Protein AF-A0A539EDH5-F1 (afdb_monomer_lite)

Structure (mmCIF, N/CA/C/O backbone):
data_AF-A0A539EDH5-F1
#
_entry.id   AF-A0A539EDH5-F1
#
loop_
_atom_site.group_PDB
_atom_site.id
_atom_site.type_symbol
_atom_site.label_atom_id
_atom_site.label_alt_id
_atom_site.label_comp_id
_atom_site.label_asym_id
_atom_site.label_entity_id
_atom_site.label_seq_id
_atom_site.pdbx_PDB_ins_code
_atom_site.Cartn_x
_atom_site.Cartn_y
_atom_site.Cartn_z
_atom_site.occupancy
_atom_site.B_iso_or_equiv
_atom_site.auth_seq_id
_atom_site.auth_comp_id
_atom_site.auth_asym_id
_atom_site.auth_atom_id
_atom_site.pdbx_PDB_model_num
ATOM 1 N N . MET A 1 1 ? -17.345 -2.118 16.117 1.00 47.47 1 MET A N 1
ATOM 2 C CA . MET A 1 1 ? -17.116 -2.978 14.930 1.00 47.47 1 MET A CA 1
ATOM 3 C C . MET A 1 1 ? -17.265 -2.116 13.691 1.00 47.47 1 MET A C 1
ATOM 5 O O . MET A 1 1 ? -18.235 -1.377 13.613 1.00 47.47 1 MET A O 1
ATOM 9 N N . SER A 1 2 ? -16.299 -2.120 12.771 1.00 60.78 2 SER A N 1
ATOM 10 C CA . SER A 1 2 ? -16.396 -1.291 11.567 1.00 60.78 2 SER A CA 1
ATOM 11 C C . SER A 1 2 ? -17.499 -1.836 10.650 1.00 60.78 2 SER A C 1
ATOM 13 O O . SER A 1 2 ? -17.494 -3.022 10.314 1.00 60.78 2 SER A O 1
ATOM 15 N N . GLY A 1 3 ? -18.475 -0.997 10.291 1.00 77.31 3 GLY A N 1
ATOM 16 C CA . GLY A 1 3 ? -19.611 -1.409 9.461 1.00 77.31 3 GLY A CA 1
ATOM 17 C C . GLY A 1 3 ? -19.173 -1.881 8.071 1.00 77.31 3 GLY A C 1
ATOM 18 O O . GLY A 1 3 ? -18.127 -1.456 7.575 1.00 77.31 3 GLY A O 1
ATOM 19 N N . TRP A 1 4 ? -19.977 -2.733 7.430 1.00 82.06 4 TRP A N 1
ATOM 20 C CA . TRP A 1 4 ? -19.704 -3.325 6.109 1.00 82.06 4 TRP A CA 1
ATOM 21 C C . TRP A 1 4 ? -19.214 -2.304 5.069 1.00 82.06 4 TRP A C 1
ATOM 23 O O . TRP A 1 4 ? -18.160 -2.489 4.465 1.00 82.06 4 TRP A O 1
ATOM 33 N N . ARG A 1 5 ? -19.898 -1.156 4.961 1.00 84.56 5 ARG A N 1
ATOM 34 C CA . ARG A 1 5 ? -19.544 -0.056 4.043 1.00 84.56 5 ARG A CA 1
ATOM 35 C C . ARG A 1 5 ? -18.114 0.461 4.232 1.00 84.56 5 ARG A C 1
ATOM 37 O O . ARG A 1 5 ? -17.407 0.685 3.258 1.00 84.56 5 ARG A O 1
ATOM 44 N N . SER A 1 6 ? -17.670 0.601 5.481 1.00 87.50 6 SER A N 1
ATOM 45 C CA . SER A 1 6 ? -16.308 1.057 5.793 1.00 87.50 6 SER A CA 1
ATOM 46 C C . SER A 1 6 ? -15.243 0.029 5.400 1.00 87.50 6 SER A C 1
ATOM 48 O O . SER A 1 6 ? -14.120 0.391 5.075 1.00 87.50 6 SER A O 1
ATOM 50 N N . GLU A 1 7 ? -15.570 -1.270 5.448 1.00 89.44 7 GLU A N 1
ATOM 51 C CA . GLU A 1 7 ? -14.634 -2.311 5.016 1.00 89.44 7 GLU A CA 1
ATOM 52 C C . GLU A 1 7 ? -14.476 -2.301 3.505 1.00 89.44 7 GLU A C 1
ATOM 54 O O . GLU A 1 7 ? -13.349 -2.300 3.026 1.00 89.44 7 GLU A O 1
ATOM 59 N N . VAL A 1 8 ? -15.588 -2.203 2.775 1.00 88.00 8 VAL A N 1
ATOM 60 C CA . VAL A 1 8 ? -15.560 -2.060 1.317 1.00 88.00 8 VAL A CA 1
ATOM 61 C C . VAL A 1 8 ? -14.761 -0.819 0.917 1.00 88.00 8 VAL A C 1
ATOM 63 O O . VAL A 1 8 ? -13.870 -0.926 0.083 1.00 88.00 8 VAL A O 1
ATOM 66 N N . GLY A 1 9 ? -14.989 0.327 1.572 1.00 90.56 9 GLY A N 1
ATOM 67 C CA . GLY A 1 9 ? -14.215 1.549 1.329 1.00 90.56 9 GLY A CA 1
ATOM 68 C C . GLY A 1 9 ? -12.711 1.375 1.577 1.00 90.56 9 GLY A C 1
ATOM 69 O O . GLY A 1 9 ? -11.900 1.801 0.760 1.00 90.56 9 GLY A O 1
ATOM 70 N N . ARG A 1 10 ? -12.323 0.677 2.654 1.00 91.19 10 ARG A N 1
ATOM 71 C CA . ARG A 1 10 ? -10.915 0.335 2.921 1.00 91.19 10 ARG A CA 1
ATOM 72 C C . ARG A 1 10 ? -10.294 -0.521 1.831 1.00 91.19 10 ARG A C 1
ATOM 74 O O . ARG A 1 10 ? -9.165 -0.255 1.440 1.00 91.19 10 ARG A O 1
ATOM 81 N N . LYS A 1 11 ? -11.002 -1.547 1.360 1.00 92.25 11 LYS A N 1
ATOM 82 C CA . LYS A 1 11 ? -10.486 -2.447 0.321 1.00 92.25 11 LYS A CA 1
ATOM 83 C C . LYS A 1 11 ? -10.438 -1.773 -1.046 1.00 92.25 11 LYS A C 1
ATOM 85 O O . LYS A 1 11 ? -9.458 -1.945 -1.757 1.00 92.25 11 LYS A O 1
ATOM 90 N N . ALA A 1 12 ? -11.409 -0.916 -1.356 1.00 91.38 12 ALA A N 1
ATOM 91 C CA . ALA A 1 12 ? -11.361 -0.061 -2.537 1.00 91.38 12 ALA A CA 1
ATOM 92 C C . ALA A 1 12 ? -10.147 0.884 -2.507 1.00 91.38 12 ALA A C 1
ATOM 94 O O . ALA A 1 12 ? -9.433 0.988 -3.498 1.00 91.38 12 ALA A O 1
ATOM 95 N N . PHE A 1 13 ? -9.863 1.516 -1.362 1.00 92.00 13 P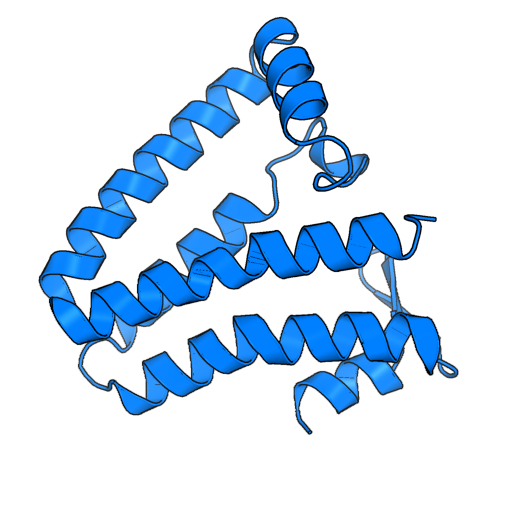HE A N 1
ATOM 96 C CA . PHE A 1 13 ? -8.660 2.337 -1.199 1.00 92.00 13 PHE A CA 1
ATOM 97 C C . PHE A 1 13 ? -7.373 1.502 -1.295 1.00 92.00 13 PHE A C 1
ATOM 99 O O . PHE A 1 13 ? -6.400 1.925 -1.908 1.00 92.00 13 PHE A O 1
ATOM 106 N N . HIS A 1 14 ? -7.370 0.292 -0.733 1.00 92.81 14 HIS A N 1
ATOM 107 C CA . HIS A 1 14 ? -6.240 -0.637 -0.821 1.00 92.81 14 HIS A CA 1
ATOM 108 C C . HIS A 1 14 ? -5.924 -1.042 -2.268 1.00 92.81 14 HIS A C 1
ATOM 110 O O . HIS A 1 14 ? -4.753 -1.143 -2.626 1.00 92.81 14 HIS A O 1
ATOM 116 N N . PHE A 1 15 ? -6.937 -1.180 -3.133 1.00 95.25 15 PHE A N 1
ATOM 117 C CA . PHE A 1 15 ? -6.746 -1.469 -4.560 1.00 95.25 15 PHE A CA 1
AT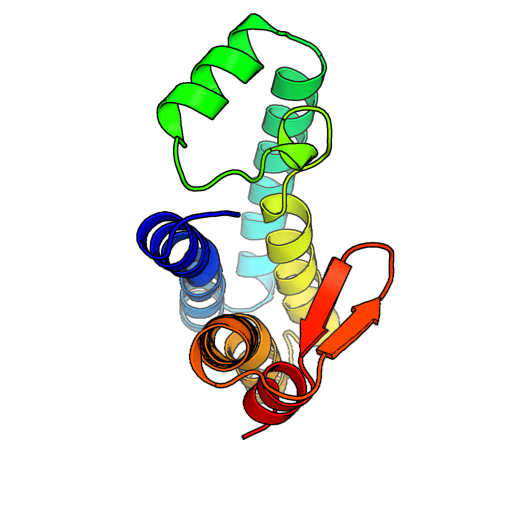OM 118 C C . PHE A 1 15 ? -5.995 -0.385 -5.339 1.00 95.25 15 PHE A C 1
ATOM 120 O O . PHE A 1 15 ? -5.553 -0.659 -6.452 1.00 95.25 15 PHE A O 1
ATOM 127 N N . LEU A 1 16 ? -5.744 0.798 -4.765 1.00 93.44 16 LEU A N 1
ATOM 128 C CA . LEU A 1 16 ? -4.824 1.773 -5.360 1.00 93.44 16 LEU A CA 1
ATOM 129 C C . LEU A 1 16 ? -3.412 1.197 -5.565 1.00 93.44 16 LEU A C 1
ATOM 131 O O . LEU A 1 16 ? -2.701 1.662 -6.451 1.00 93.44 16 LEU A O 1
ATOM 135 N N . CYS A 1 17 ? -3.019 0.143 -4.837 1.00 95.62 17 CYS A N 1
ATOM 136 C CA . CYS A 1 17 ? -1.767 -0.568 -5.111 1.00 95.62 17 CYS A CA 1
ATOM 137 C C . CYS A 1 17 ? -1.697 -1.170 -6.530 1.00 95.62 17 CYS A C 1
ATOM 139 O O . CYS A 1 17 ? -0.604 -1.302 -7.079 1.00 95.62 17 CYS A O 1
ATOM 141 N N . LEU A 1 18 ? -2.839 -1.457 -7.170 1.00 97.69 18 LEU A N 1
ATOM 142 C CA . LEU A 1 18 ? -2.890 -1.919 -8.561 1.00 97.69 18 LEU A CA 1
ATOM 143 C C . LEU A 1 18 ? -2.475 -0.824 -9.552 1.00 97.69 18 LEU A C 1
ATOM 145 O O . LEU A 1 18 ? -1.993 -1.143 -10.634 1.00 97.69 18 LEU A O 1
ATOM 149 N N . ILE A 1 19 ? -2.589 0.459 -9.185 1.00 97.50 19 ILE A N 1
ATOM 150 C CA . ILE A 1 19 ? -2.050 1.563 -9.994 1.00 97.50 19 ILE A CA 1
ATOM 151 C C . ILE A 1 19 ? -0.523 1.469 -10.042 1.00 97.50 19 ILE A C 1
ATOM 153 O O . ILE A 1 19 ? 0.070 1.681 -11.097 1.00 97.50 19 ILE A O 1
ATOM 157 N N . TYR A 1 20 ? 0.118 1.094 -8.929 1.00 97.50 20 TYR A N 1
ATOM 158 C CA . TYR A 1 20 ? 1.567 0.890 -8.891 1.00 97.50 20 TYR A CA 1
ATOM 159 C C . TYR A 1 20 ? 1.985 -0.252 -9.823 1.00 97.50 20 TYR A C 1
ATOM 161 O O . TYR A 1 20 ? 2.965 -0.120 -10.549 1.00 97.50 20 TYR A O 1
ATOM 169 N N . LEU A 1 21 ? 1.207 -1.341 -9.848 1.00 98.12 21 LEU A N 1
ATOM 170 C CA . LEU A 1 21 ? 1.432 -2.465 -10.759 1.00 98.12 21 LEU A CA 1
ATOM 171 C C . LEU A 1 21 ? 1.213 -2.077 -12.229 1.00 98.12 21 LEU A C 1
ATOM 173 O O . LEU A 1 21 ? 2.014 -2.427 -13.090 1.00 98.12 21 LEU A O 1
ATOM 177 N N . GLY A 1 22 ? 0.162 -1.312 -12.525 1.00 98.25 22 GLY A N 1
ATOM 178 C CA . GLY A 1 22 ? -0.076 -0.792 -13.872 1.00 98.25 22 GLY A CA 1
ATOM 179 C C . GLY A 1 22 ? 1.071 0.100 -14.353 1.00 98.25 22 GLY A C 1
ATOM 180 O O . GLY A 1 22 ? 1.529 -0.036 -15.486 1.00 98.25 22 GLY A O 1
ATOM 181 N N . TYR A 1 23 ? 1.589 0.964 -13.475 1.00 98.31 23 TYR A N 1
ATOM 182 C CA . TYR A 1 23 ? 2.753 1.797 -13.776 1.00 98.31 23 TYR A CA 1
ATOM 183 C C . TYR A 1 23 ? 4.024 0.961 -13.992 1.00 98.31 23 TYR A C 1
ATOM 185 O O . TYR A 1 23 ? 4.764 1.229 -14.937 1.00 98.31 23 TYR A O 1
ATOM 193 N N . PHE A 1 24 ? 4.228 -0.091 -13.191 1.00 98.38 24 PHE A N 1
ATOM 194 C CA . PHE A 1 24 ? 5.309 -1.064 -13.377 1.00 98.38 24 PHE A CA 1
ATOM 195 C C . PHE A 1 24 ? 5.307 -1.684 -14.773 1.00 98.38 24 PHE A C 1
ATOM 197 O O . PHE A 1 24 ? 6.339 -1.675 -15.440 1.00 98.38 24 PHE A O 1
ATOM 204 N N . HIS A 1 25 ? 4.158 -2.156 -15.256 1.00 98.19 25 HIS A N 1
ATOM 205 C CA . HIS A 1 25 ? 4.059 -2.721 -16.607 1.00 98.19 25 HIS A CA 1
ATOM 206 C C . HIS A 1 25 ? 4.202 -1.676 -17.710 1.00 98.19 25 HIS A C 1
ATOM 208 O O . HIS A 1 25 ? 4.682 -1.989 -18.796 1.00 98.19 25 HIS A O 1
ATOM 214 N N . TRP A 1 26 ? 3.809 -0.431 -17.445 1.00 98.31 26 TRP A N 1
ATOM 215 C CA . TRP A 1 26 ? 3.904 0.638 -18.434 1.00 98.31 26 TRP A CA 1
ATOM 216 C C . TRP A 1 26 ? 5.325 1.198 -18.594 1.00 98.31 26 TRP A C 1
ATOM 218 O O . TRP A 1 26 ? 5.744 1.500 -19.711 1.00 98.31 26 TRP A O 1
ATOM 228 N N . ARG A 1 27 ? 6.061 1.368 -17.490 1.00 98.06 27 ARG A N 1
ATOM 229 C CA . ARG A 1 27 ? 7.346 2.095 -17.449 1.00 98.06 27 ARG A CA 1
ATOM 230 C C . ARG A 1 27 ? 8.538 1.236 -17.022 1.00 98.06 27 ARG A C 1
ATOM 232 O O . ARG A 1 27 ? 9.679 1.680 -17.115 1.00 98.06 27 ARG A O 1
ATOM 239 N N . GLY A 1 28 ? 8.295 0.009 -16.571 1.00 96.94 28 GLY A N 1
ATOM 240 C CA . GLY A 1 28 ? 9.318 -0.912 -16.090 1.00 96.94 28 GLY A CA 1
ATOM 241 C C . GLY A 1 28 ? 9.750 -0.661 -14.642 1.00 96.94 28 GLY A C 1
ATOM 242 O O . GLY A 1 28 ? 9.371 0.320 -13.993 1.00 96.94 28 GLY A O 1
ATOM 243 N N . ALA A 1 29 ? 10.576 -1.575 -14.126 1.00 96.00 29 ALA A N 1
ATOM 244 C CA . ALA A 1 29 ? 10.988 -1.612 -12.723 1.00 96.00 29 ALA A CA 1
ATOM 245 C C . ALA A 1 29 ? 11.747 -0.354 -12.274 1.00 96.00 29 ALA A C 1
ATOM 247 O O . ALA A 1 29 ? 11.402 0.241 -11.254 1.00 96.00 29 ALA A O 1
ATOM 248 N N . SER A 1 30 ? 12.758 0.069 -13.039 1.00 97.31 30 SER A N 1
ATOM 249 C CA . SER A 1 30 ? 13.670 1.150 -12.644 1.00 97.31 30 SER A CA 1
ATOM 250 C C . SER A 1 30 ? 12.948 2.479 -12.443 1.00 97.31 30 SER A C 1
ATOM 252 O O . SER A 1 30 ? 13.100 3.116 -11.402 1.00 97.31 30 SER A O 1
ATOM 254 N N . GLU A 1 31 ? 12.115 2.885 -13.405 1.00 97.88 31 GLU A N 1
ATOM 255 C CA . GLU A 1 31 ? 11.336 4.119 -13.276 1.00 97.88 31 GLU A CA 1
ATOM 256 C C . GLU A 1 31 ? 10.292 4.016 -12.163 1.00 97.88 31 GLU A C 1
ATOM 258 O O . GLU A 1 31 ? 10.104 4.958 -11.393 1.00 97.88 31 GLU A O 1
ATOM 263 N N . THR A 1 32 ? 9.641 2.857 -12.038 1.00 97.94 32 THR A N 1
ATOM 264 C CA . THR A 1 32 ? 8.655 2.610 -10.980 1.00 97.94 32 THR A CA 1
ATOM 265 C C . THR A 1 32 ? 9.267 2.735 -9.595 1.00 97.94 32 THR A C 1
ATOM 267 O O . THR A 1 32 ? 8.658 3.340 -8.718 1.00 97.94 32 THR A O 1
ATOM 270 N N . LEU A 1 33 ? 10.483 2.229 -9.388 1.00 98.12 33 LEU A N 1
ATOM 271 C CA . LEU A 1 33 ? 11.186 2.332 -8.111 1.00 98.12 33 LEU A CA 1
ATOM 272 C C . LEU A 1 33 ? 11.499 3.773 -7.724 1.00 98.12 33 LEU A C 1
ATOM 274 O O . LEU A 1 33 ? 11.329 4.133 -6.557 1.00 98.12 33 LEU A O 1
ATOM 278 N N . VAL A 1 34 ? 11.926 4.596 -8.684 1.00 98.31 34 VAL A N 1
ATOM 279 C CA . VAL A 1 34 ? 12.219 6.016 -8.446 1.00 98.31 34 VAL A CA 1
ATOM 280 C C . VAL A 1 34 ? 10.936 6.773 -8.117 1.00 98.31 34 VAL A C 1
ATOM 282 O O . VAL A 1 34 ? 10.866 7.455 -7.094 1.00 98.31 34 VAL A O 1
ATOM 285 N N . VAL A 1 35 ? 9.898 6.617 -8.942 1.00 98.00 35 VAL A N 1
ATOM 286 C CA . VAL A 1 35 ? 8.620 7.319 -8.760 1.00 98.00 35 VAL A CA 1
ATOM 287 C C . VAL A 1 35 ? 7.935 6.889 -7.467 1.00 98.00 35 VAL A C 1
ATOM 289 O O . VAL A 1 35 ? 7.523 7.736 -6.674 1.00 98.00 35 VAL A O 1
ATOM 292 N N . LEU A 1 36 ? 7.848 5.584 -7.210 1.00 97.31 36 LEU A N 1
ATOM 293 C CA . LEU A 1 36 ? 7.207 5.073 -6.004 1.00 97.31 36 LEU A CA 1
ATOM 294 C C . LEU A 1 36 ? 8.051 5.347 -4.749 1.00 97.31 36 LEU A C 1
ATOM 296 O O . LEU A 1 36 ? 7.489 5.581 -3.682 1.00 97.31 36 LEU A O 1
ATOM 300 N N . GLY A 1 37 ? 9.380 5.399 -4.872 1.00 97.50 37 GLY A N 1
ATOM 301 C CA . GLY A 1 37 ? 10.273 5.844 -3.802 1.00 97.50 37 GLY A CA 1
ATOM 302 C C . GLY A 1 37 ? 10.046 7.313 -3.430 1.00 97.50 37 GLY A C 1
ATOM 303 O O . GLY A 1 37 ? 9.912 7.641 -2.250 1.00 97.50 37 GLY A O 1
ATOM 304 N N . ALA A 1 38 ? 9.905 8.196 -4.423 1.00 97.88 38 ALA A N 1
ATOM 305 C CA . ALA A 1 38 ? 9.544 9.595 -4.191 1.00 97.88 38 ALA A CA 1
ATOM 306 C C . ALA A 1 38 ? 8.143 9.724 -3.566 1.00 97.88 38 ALA A C 1
ATOM 308 O O . ALA A 1 38 ? 7.955 10.465 -2.598 1.00 97.88 38 ALA A O 1
ATOM 309 N N . TRP A 1 39 ? 7.172 8.948 -4.059 1.00 96.75 39 TRP A N 1
ATOM 310 C CA . TRP A 1 39 ? 5.824 8.879 -3.491 1.00 96.75 39 TRP A CA 1
ATOM 311 C C . TRP A 1 39 ? 5.824 8.407 -2.033 1.00 96.75 39 TRP A C 1
ATOM 313 O O . TRP A 1 39 ? 5.131 8.985 -1.198 1.00 96.75 39 TRP A O 1
ATOM 323 N N . MET A 1 40 ? 6.650 7.419 -1.681 1.00 96.31 40 MET A N 1
ATOM 324 C CA . MET A 1 40 ? 6.847 7.019 -0.288 1.00 96.31 40 MET A CA 1
ATOM 325 C C . MET A 1 40 ? 7.367 8.171 0.574 1.00 96.31 40 MET A C 1
ATOM 327 O O . MET A 1 40 ? 6.894 8.336 1.697 1.00 96.31 40 MET A O 1
ATOM 331 N N . GLY A 1 41 ? 8.285 8.991 0.055 1.00 97.06 41 GLY A N 1
ATOM 332 C CA . GLY A 1 41 ? 8.737 10.207 0.735 1.00 97.06 41 GLY A CA 1
ATOM 333 C C . GLY A 1 41 ? 7.579 11.158 1.054 1.00 97.06 41 GLY A C 1
ATOM 334 O O . GLY A 1 41 ? 7.466 11.635 2.184 1.00 97.06 41 GLY A O 1
ATOM 335 N N . VAL A 1 42 ? 6.665 11.359 0.099 1.00 97.38 42 VAL A N 1
ATOM 336 C CA . VAL A 1 42 ? 5.439 12.151 0.305 1.00 97.38 42 VAL A CA 1
ATOM 337 C C . VAL A 1 42 ? 4.549 11.523 1.377 1.00 97.38 42 VAL A C 1
ATOM 339 O O . VAL A 1 42 ? 4.119 12.224 2.292 1.00 97.38 42 VAL A O 1
ATOM 342 N N . ILE A 1 43 ? 4.304 10.210 1.317 1.00 96.19 43 ILE A N 1
ATOM 343 C CA . ILE A 1 43 ? 3.494 9.508 2.322 1.00 96.19 43 ILE A CA 1
ATOM 344 C C . ILE A 1 43 ? 4.097 9.688 3.721 1.00 96.19 43 ILE A C 1
ATOM 346 O O . ILE A 1 43 ? 3.374 10.028 4.656 1.00 96.19 43 ILE A O 1
ATOM 350 N N . VAL A 1 44 ? 5.407 9.478 3.876 1.00 96.94 44 VAL A N 1
ATOM 351 C CA . VAL A 1 44 ? 6.100 9.620 5.165 1.00 96.94 44 VAL A CA 1
ATOM 352 C C . VAL A 1 44 ? 6.009 11.054 5.678 1.00 96.94 44 VAL A C 1
ATOM 354 O O . VAL A 1 44 ? 5.727 11.252 6.858 1.00 96.94 44 VAL A O 1
ATOM 357 N N . ALA A 1 45 ? 6.178 12.055 4.811 1.00 97.25 45 ALA A N 1
ATOM 358 C CA . ALA A 1 45 ? 6.033 13.457 5.190 1.00 97.25 45 ALA A CA 1
ATOM 359 C C . ALA A 1 45 ? 4.606 13.777 5.670 1.00 97.25 45 ALA A C 1
ATOM 361 O O . ALA A 1 45 ? 4.434 14.407 6.713 1.00 97.25 45 ALA A O 1
ATOM 362 N N . VAL A 1 46 ? 3.578 13.303 4.958 1.00 96.31 46 VAL A N 1
ATOM 363 C CA . VAL A 1 46 ? 2.168 13.482 5.349 1.00 96.31 46 VAL A CA 1
ATOM 364 C C . VAL A 1 46 ? 1.863 12.767 6.670 1.00 96.31 46 VAL A C 1
ATOM 366 O O . VAL A 1 46 ? 1.208 13.341 7.540 1.00 96.31 46 VAL A O 1
ATOM 369 N N . GLU A 1 47 ? 2.363 11.544 6.858 1.00 96.19 47 GLU A N 1
ATOM 370 C CA . GLU A 1 47 ? 2.208 10.782 8.102 1.00 96.19 47 GLU A CA 1
ATOM 371 C C . GLU A 1 47 ? 2.908 11.461 9.286 1.00 96.19 47 GLU A C 1
ATOM 373 O O . GLU A 1 47 ? 2.317 11.583 10.358 1.00 96.19 47 GLU A O 1
ATOM 378 N N . ALA A 1 48 ? 4.126 11.969 9.100 1.00 96.69 48 ALA A N 1
ATOM 379 C CA . ALA A 1 48 ? 4.830 12.725 10.129 1.00 96.69 48 ALA A CA 1
ATOM 380 C C . ALA A 1 48 ? 4.061 14.003 10.494 1.00 96.69 48 ALA A C 1
ATOM 382 O O . ALA A 1 48 ? 3.779 14.244 11.666 1.00 96.69 48 ALA A O 1
ATOM 383 N N . LEU A 1 49 ? 3.634 14.783 9.494 1.00 97.12 49 LEU A N 1
ATOM 384 C CA . LEU A 1 49 ? 2.871 16.012 9.714 1.00 97.12 49 LEU A CA 1
ATOM 385 C C . LEU A 1 49 ? 1.556 15.753 10.453 1.00 97.12 49 LEU A C 1
ATOM 387 O O . LEU A 1 49 ? 1.252 16.477 11.400 1.00 97.12 49 LEU A O 1
ATOM 391 N N . ARG A 1 50 ? 0.790 14.723 10.066 1.00 96.38 50 ARG A N 1
ATOM 392 C CA . ARG A 1 50 ? -0.483 14.416 10.734 1.00 96.38 50 ARG A CA 1
ATOM 393 C C . ARG A 1 50 ? -0.286 13.908 12.158 1.00 96.38 50 ARG A C 1
ATOM 395 O O . ARG A 1 50 ? -1.103 14.202 13.017 1.00 96.38 50 ARG A O 1
ATOM 402 N N . LEU A 1 51 ? 0.778 13.152 12.427 1.00 96.12 51 LEU A N 1
ATOM 403 C CA . LEU A 1 51 ? 1.041 12.634 13.771 1.00 96.12 51 LEU A CA 1
ATOM 404 C C . LEU A 1 51 ? 1.641 13.701 14.697 1.00 96.12 51 LEU A C 1
ATOM 406 O O . LEU A 1 51 ? 1.477 13.604 15.910 1.00 96.12 51 LEU A O 1
ATOM 410 N N . SER A 1 52 ? 2.285 14.733 14.143 1.00 96.94 52 SER A N 1
ATOM 411 C CA . SER A 1 52 ? 2.821 15.862 14.911 1.00 96.94 52 SER A CA 1
ATOM 412 C C . SER A 1 52 ? 1.835 17.020 15.102 1.00 96.94 52 SER A C 1
ATOM 414 O O . SER A 1 52 ? 1.961 17.743 16.086 1.00 96.94 52 SER A O 1
ATOM 416 N N . LYS A 1 53 ? 0.875 17.229 14.187 1.00 96.75 53 LYS A N 1
ATOM 417 C CA . LYS A 1 53 ? -0.058 18.371 14.217 1.00 96.75 53 LYS A CA 1
ATOM 418 C C . LYS A 1 53 ? -1.524 17.919 14.303 1.00 96.75 53 LYS A C 1
ATOM 420 O O . LYS A 1 53 ? -2.038 17.360 13.327 1.00 96.75 53 LYS A O 1
ATOM 425 N N . PRO A 1 54 ? -2.231 18.185 15.420 1.00 95.12 54 PRO A N 1
ATOM 426 C CA . PRO A 1 54 ? -3.629 17.789 15.597 1.00 95.12 54 PRO A CA 1
ATOM 427 C C . PRO A 1 54 ? -4.577 18.324 14.516 1.00 95.12 54 PRO A C 1
ATOM 429 O O . PRO A 1 54 ? -5.510 17.625 14.127 1.00 95.12 54 PRO A O 1
ATOM 432 N N . GLU A 1 55 ? -4.331 19.528 13.997 1.00 96.44 55 GLU A N 1
ATOM 433 C CA . GLU A 1 55 ? -5.166 20.175 12.979 1.00 96.44 55 GLU A CA 1
ATOM 434 C C . GLU A 1 55 ? -5.083 19.429 11.643 1.00 96.44 55 GLU A C 1
ATOM 436 O O . GLU A 1 55 ? -6.101 19.169 10.999 1.00 96.44 55 GLU A O 1
ATOM 441 N N . VAL A 1 56 ? -3.867 19.025 11.258 1.00 95.81 56 VAL A N 1
ATOM 442 C CA . VAL A 1 56 ? -3.620 18.226 10.050 1.00 95.81 56 VAL A CA 1
ATOM 443 C C . VAL A 1 56 ? -4.252 16.845 10.203 1.00 95.81 56 VAL A C 1
ATOM 445 O O . VAL A 1 56 ? -4.900 16.359 9.275 1.00 95.81 56 VAL A O 1
ATOM 448 N N . ASN A 1 57 ? -4.126 16.231 11.384 1.00 96.50 57 ASN A N 1
ATOM 449 C CA . ASN A 1 57 ? -4.769 14.950 11.661 1.00 96.50 57 ASN A CA 1
ATOM 450 C C . ASN A 1 57 ? -6.291 15.042 11.526 1.00 96.50 57 ASN A C 1
ATOM 452 O O . ASN A 1 57 ? -6.892 14.250 10.809 1.00 96.50 57 ASN A O 1
ATOM 456 N N . ALA A 1 58 ? -6.917 16.034 12.165 1.00 95.19 58 ALA A N 1
ATOM 457 C CA . ALA A 1 58 ? -8.362 16.225 12.119 1.00 95.19 58 ALA A CA 1
ATOM 458 C C . ALA A 1 58 ? -8.861 16.464 10.686 1.00 95.19 58 ALA A C 1
ATOM 460 O O . ALA A 1 58 ? -9.868 15.881 10.277 1.00 95.19 58 ALA A O 1
ATOM 461 N N . PHE A 1 59 ? -8.133 17.265 9.901 1.00 96.25 59 PHE A N 1
ATOM 462 C CA . PHE A 1 59 ? -8.436 17.487 8.490 1.00 96.25 59 PHE A CA 1
ATOM 463 C C . PHE A 1 59 ? -8.394 16.181 7.680 1.00 96.25 59 PHE A C 1
ATOM 465 O O . PHE A 1 59 ? -9.350 15.867 6.965 1.00 96.25 59 PHE A O 1
ATOM 472 N N . LEU A 1 60 ? -7.331 15.383 7.816 1.00 93.81 60 LEU A N 1
ATOM 473 C CA . LEU A 1 60 ? -7.192 14.120 7.084 1.00 93.81 60 LEU A CA 1
ATOM 474 C C . LEU A 1 60 ? -8.200 13.060 7.539 1.00 93.81 60 LEU A C 1
ATOM 476 O O . LEU A 1 60 ? -8.793 12.391 6.695 1.00 93.81 60 LEU A O 1
ATOM 480 N N . LEU A 1 61 ? -8.454 12.928 8.843 1.00 93.31 61 LEU A N 1
ATOM 481 C CA . LEU A 1 61 ? -9.453 11.995 9.375 1.00 93.31 61 LEU A CA 1
ATOM 482 C C . LEU A 1 61 ? -10.864 12.327 8.877 1.00 93.31 61 LEU A C 1
ATOM 484 O O . LEU A 1 61 ? -11.628 11.414 8.563 1.00 93.31 61 LEU A O 1
ATOM 488 N N . LYS A 1 62 ? -11.190 13.620 8.752 1.00 93.50 62 LYS A N 1
ATOM 489 C CA . LYS A 1 62 ? -12.447 14.086 8.153 1.00 93.50 62 LYS A CA 1
ATOM 490 C C . LYS A 1 62 ? -12.501 13.806 6.648 1.00 93.50 62 LYS A C 1
ATOM 492 O O . LYS A 1 62 ? -13.528 13.358 6.153 1.00 93.50 62 LYS A O 1
ATOM 497 N N . THR A 1 63 ? -11.405 14.046 5.931 1.00 92.06 63 THR A N 1
ATOM 498 C CA . THR A 1 63 ? -11.327 13.860 4.470 1.00 92.06 63 THR A CA 1
ATOM 499 C C . THR A 1 63 ? -11.437 12.384 4.083 1.00 92.06 63 THR A C 1
ATOM 501 O O . THR A 1 63 ? -12.168 12.029 3.165 1.00 92.06 63 THR A O 1
ATOM 504 N N . PHE A 1 64 ? -10.766 11.505 4.829 1.00 88.31 64 PHE A N 1
ATOM 505 C CA . PHE A 1 64 ? -10.757 10.054 4.625 1.00 88.31 64 PHE A CA 1
ATOM 506 C C . PHE A 1 64 ? -11.657 9.328 5.638 1.00 88.31 64 PHE A C 1
ATOM 508 O O . PHE A 1 64 ? -11.337 8.234 6.129 1.00 88.31 64 PHE A O 1
ATOM 515 N N . GLN A 1 65 ? -12.784 9.948 5.996 1.00 86.81 65 GLN A N 1
ATOM 516 C CA . GLN A 1 65 ? -13.724 9.379 6.953 1.00 86.81 65 GLN A CA 1
ATOM 517 C C . GLN A 1 65 ? -14.265 8.035 6.444 1.00 86.81 65 GLN A C 1
ATOM 519 O O . GLN A 1 65 ? -14.628 7.876 5.282 1.00 86.81 65 GLN A O 1
ATOM 524 N N . GLY A 1 66 ? -14.308 7.035 7.327 1.00 84.88 66 GLY A N 1
ATOM 525 C CA . GLY A 1 66 ? -14.786 5.690 6.994 1.00 84.88 66 GLY A CA 1
ATOM 526 C C . GLY A 1 66 ? -13.740 4.775 6.349 1.00 84.88 66 GLY A C 1
ATOM 527 O O . GLY A 1 66 ? -13.965 3.565 6.304 1.00 84.88 66 GLY A O 1
ATOM 528 N N . ILE A 1 67 ? -12.588 5.307 5.928 1.00 88.25 67 ILE A N 1
ATOM 529 C CA . ILE A 1 67 ? -11.457 4.514 5.427 1.00 88.25 67 ILE A CA 1
ATOM 530 C C . ILE A 1 67 ? -10.496 4.194 6.577 1.00 88.25 67 ILE A C 1
ATOM 532 O O . ILE A 1 67 ? -10.168 3.032 6.799 1.00 88.25 67 ILE A O 1
ATOM 536 N N . HIS A 1 68 ? -10.097 5.182 7.375 1.00 88.62 68 HIS A N 1
ATOM 537 C CA . HIS A 1 68 ? -9.169 4.948 8.485 1.00 88.62 68 HIS A CA 1
ATOM 538 C C . HIS A 1 68 ? -9.758 4.024 9.568 1.00 88.62 68 HIS A C 1
ATOM 540 O O . HIS A 1 68 ? -10.976 3.946 9.773 1.00 88.62 68 HIS A O 1
ATOM 546 N N . ARG A 1 69 ? -8.888 3.303 10.284 1.00 88.88 69 ARG A N 1
ATOM 547 C CA . ARG A 1 69 ? -9.281 2.566 11.495 1.00 88.88 69 ARG A CA 1
ATOM 548 C C . ARG A 1 69 ? -9.077 3.441 12.738 1.00 88.88 69 ARG A C 1
ATOM 550 O O . ARG A 1 69 ? -8.087 4.160 12.791 1.00 88.88 69 ARG A O 1
ATOM 557 N N . PRO A 1 70 ? -9.895 3.300 13.798 1.00 89.06 70 PRO A N 1
ATOM 558 C CA . PRO A 1 70 ? -9.754 4.132 15.003 1.00 89.06 70 PRO A CA 1
ATOM 559 C C . PRO A 1 70 ? -8.361 4.081 15.656 1.00 89.06 70 PRO A C 1
ATOM 561 O O . PRO A 1 70 ? -7.862 5.061 16.191 1.00 89.06 70 PRO A O 1
ATOM 564 N N . HIS A 1 71 ? -7.671 2.938 15.577 1.00 88.12 71 HIS A N 1
ATOM 565 C CA . HIS A 1 71 ? -6.315 2.810 16.124 1.00 88.12 71 HIS A CA 1
ATOM 566 C C . HIS A 1 71 ? -5.221 3.451 15.254 1.00 88.12 71 HIS A C 1
ATOM 568 O O . HIS A 1 71 ? -4.086 3.551 15.714 1.00 88.12 71 HIS A O 1
ATOM 574 N N . GLU A 1 72 ? -5.535 3.849 14.019 1.00 91.12 72 GLU A N 1
ATOM 575 C CA . GLU A 1 72 ? -4.633 4.546 13.087 1.00 91.12 72 GLU A CA 1
ATOM 576 C C . GLU A 1 72 ? -4.711 6.075 13.264 1.00 91.12 72 GLU A C 1
ATOM 578 O O . GLU A 1 72 ? -3.897 6.806 12.707 1.00 91.12 72 GLU A O 1
ATOM 583 N N . GLU A 1 73 ? -5.634 6.588 14.085 1.00 92.12 73 GLU A N 1
ATOM 584 C CA . GLU A 1 73 ? -5.759 8.029 14.358 1.00 92.12 73 GLU A CA 1
ATOM 585 C C . GLU A 1 73 ? -4.515 8.613 15.040 1.00 92.12 73 GLU A C 1
ATOM 587 O O . GLU A 1 73 ? -4.181 9.775 14.833 1.00 92.12 73 GLU A O 1
ATOM 592 N N . LYS A 1 74 ? -3.814 7.803 15.841 1.00 92.75 74 LYS A N 1
ATOM 593 C CA . LYS A 1 74 ? -2.595 8.193 16.576 1.00 92.75 74 LYS A CA 1
ATOM 594 C C . LYS A 1 74 ? -1.386 7.314 16.247 1.00 92.75 74 LYS A C 1
ATOM 596 O O . LYS A 1 74 ? -0.397 7.321 16.973 1.00 92.75 74 LYS A O 1
ATOM 601 N N . LYS A 1 75 ? -1.482 6.491 15.203 1.00 93.31 75 LYS A N 1
ATOM 602 C CA . LYS A 1 75 ? -0.429 5.561 14.774 1.00 93.31 75 LYS A CA 1
ATOM 603 C C . LYS A 1 75 ? -0.256 5.646 13.272 1.00 93.31 75 LYS A C 1
ATOM 605 O O . LYS A 1 75 ? -1.174 6.072 12.581 1.00 93.31 75 LYS A O 1
ATOM 610 N N . VAL A 1 76 ? 0.884 5.176 12.779 1.00 93.94 76 VAL A N 1
ATOM 611 C CA . VAL A 1 76 ? 1.142 5.079 11.341 1.00 93.94 76 VAL A CA 1
ATOM 612 C C . VAL A 1 76 ? 0.024 4.302 10.637 1.00 93.94 76 VAL A C 1
ATOM 614 O O . VAL A 1 76 ? -0.378 3.232 11.106 1.00 93.94 76 VAL A O 1
ATOM 617 N N . SER A 1 77 ? -0.492 4.851 9.537 1.00 93.88 77 SER A N 1
ATOM 618 C CA . SER A 1 77 ? -1.603 4.251 8.795 1.00 93.88 77 SER A CA 1
ATOM 619 C C . SER A 1 77 ? -1.156 3.076 7.916 1.00 93.88 77 SER A C 1
ATOM 621 O O . SER A 1 77 ? 0.029 2.859 7.649 1.00 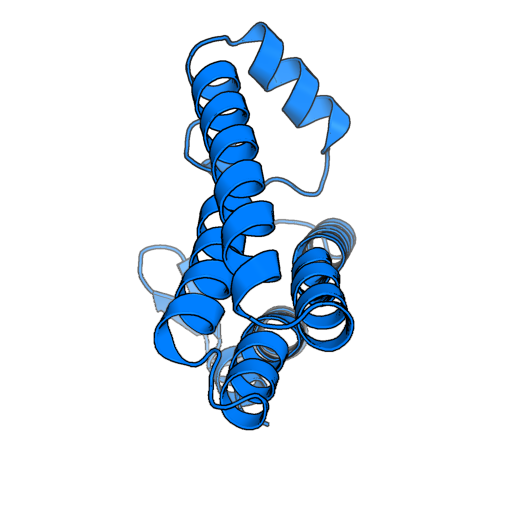93.88 77 SER A O 1
ATOM 623 N N . ALA A 1 78 ? -2.127 2.293 7.439 1.00 92.50 78 ALA A N 1
ATOM 624 C CA . ALA A 1 78 ? -1.880 1.126 6.592 1.00 92.50 78 ALA A CA 1
ATOM 625 C C . ALA A 1 78 ? -1.249 1.455 5.220 1.00 92.50 78 ALA A C 1
ATOM 627 O O . ALA A 1 78 ? -0.670 0.567 4.588 1.00 92.50 78 ALA A O 1
ATOM 628 N N . ILE A 1 79 ? -1.336 2.710 4.757 1.00 93.00 79 ILE A N 1
ATOM 629 C CA . ILE A 1 79 ? -0.847 3.112 3.429 1.00 93.00 79 ILE A CA 1
ATOM 630 C C . ILE A 1 79 ? 0.679 3.023 3.318 1.00 93.00 79 ILE A C 1
ATOM 632 O O . ILE A 1 79 ? 1.176 2.620 2.265 1.00 93.00 79 ILE A O 1
ATOM 636 N N . ILE A 1 80 ? 1.411 3.323 4.404 1.00 95.12 80 ILE A N 1
ATOM 637 C CA . ILE A 1 80 ? 2.870 3.158 4.456 1.00 95.12 80 ILE A CA 1
ATOM 638 C C . ILE A 1 80 ? 3.211 1.692 4.226 1.00 95.12 80 ILE A C 1
ATOM 640 O O . ILE A 1 80 ? 3.966 1.376 3.317 1.00 95.12 80 ILE A O 1
ATOM 644 N N . TRP A 1 81 ? 2.592 0.789 4.986 1.00 95.00 81 TRP A N 1
ATOM 645 C CA . TRP A 1 81 ? 2.884 -0.642 4.906 1.00 95.00 81 TRP A CA 1
ATOM 646 C C . TRP A 1 81 ? 2.588 -1.229 3.524 1.00 95.00 81 TRP A C 1
ATOM 648 O O . TRP A 1 81 ? 3.395 -1.989 2.996 1.00 95.00 81 TRP A O 1
ATOM 658 N N . THR A 1 82 ? 1.466 -0.838 2.918 1.00 95.44 82 THR A N 1
ATOM 659 C CA . THR A 1 82 ? 1.082 -1.300 1.575 1.00 95.44 82 THR A CA 1
ATOM 660 C C . THR A 1 82 ? 2.054 -0.781 0.518 1.00 95.44 82 THR A C 1
ATOM 662 O O . THR A 1 82 ? 2.569 -1.555 -0.285 1.00 95.44 82 THR A O 1
ATOM 665 N N . SER A 1 83 ? 2.364 0.519 0.549 1.00 96.44 83 SER A N 1
ATOM 666 C CA . SER A 1 83 ? 3.249 1.143 -0.441 1.00 96.44 83 SER A CA 1
ATOM 667 C C . SER A 1 83 ? 4.690 0.647 -0.310 1.00 96.44 83 SER A C 1
ATOM 669 O O . SER A 1 83 ? 5.318 0.343 -1.320 1.00 96.44 83 SER A O 1
ATOM 671 N N . SER A 1 84 ? 5.192 0.476 0.917 1.00 96.69 84 SER A N 1
ATOM 672 C CA . SER A 1 84 ? 6.511 -0.113 1.169 1.00 96.69 84 SER A CA 1
ATOM 673 C C . SER A 1 84 ? 6.584 -1.577 0.737 1.00 96.69 84 SER A C 1
ATOM 675 O O . SER A 1 84 ? 7.597 -1.982 0.178 1.00 96.69 84 SER A O 1
ATOM 677 N N . GLY A 1 85 ? 5.520 -2.362 0.941 1.00 97.06 85 GLY A N 1
ATOM 678 C CA . GLY A 1 85 ? 5.445 -3.743 0.459 1.00 97.06 85 GLY A CA 1
ATOM 679 C C . GLY A 1 85 ? 5.540 -3.840 -1.067 1.00 97.06 85 GLY A C 1
ATOM 680 O O . GLY A 1 85 ? 6.345 -4.617 -1.582 1.00 97.06 85 GLY A O 1
ATOM 681 N N . CYS A 1 86 ? 4.783 -3.011 -1.795 1.00 97.56 86 CYS A N 1
ATOM 682 C CA . CYS A 1 86 ? 4.878 -2.930 -3.256 1.00 97.56 86 CYS A CA 1
ATOM 683 C C . CYS A 1 86 ? 6.265 -2.467 -3.713 1.00 97.56 86 CYS A C 1
ATOM 685 O O . CYS A 1 86 ? 6.868 -3.105 -4.570 1.00 97.56 86 CYS A O 1
ATOM 687 N N . TRP A 1 87 ? 6.800 -1.400 -3.114 1.00 97.94 87 TRP A N 1
ATOM 688 C CA . TRP A 1 87 ? 8.122 -0.884 -3.464 1.00 97.94 87 TRP A CA 1
ATOM 689 C C . TRP A 1 87 ? 9.222 -1.929 -3.254 1.00 97.94 87 TRP A C 1
ATOM 691 O O . TRP A 1 87 ? 10.036 -2.148 -4.147 1.00 97.94 87 TRP A O 1
ATOM 701 N N . LEU A 1 88 ? 9.199 -2.644 -2.125 1.00 98.00 88 LEU A N 1
ATOM 702 C CA . LEU A 1 88 ? 10.148 -3.721 -1.845 1.00 98.00 88 LEU A CA 1
ATOM 703 C C . LEU A 1 88 ? 9.984 -4.897 -2.820 1.00 98.00 88 LEU A C 1
ATOM 705 O O . LEU A 1 88 ? 10.977 -5.463 -3.265 1.00 98.00 88 LEU A O 1
ATOM 709 N N . THR A 1 89 ? 8.748 -5.234 -3.193 1.00 98.25 89 THR A N 1
ATOM 710 C CA . THR A 1 89 ? 8.473 -6.264 -4.208 1.00 98.25 89 THR A CA 1
ATOM 711 C C . THR A 1 89 ? 9.105 -5.890 -5.546 1.00 98.25 89 THR A C 1
ATOM 713 O O . THR A 1 89 ? 9.790 -6.708 -6.152 1.00 98.25 89 THR A O 1
ATOM 716 N N . PHE A 1 90 ? 8.942 -4.641 -5.986 1.00 97.94 90 PHE A N 1
ATOM 717 C CA . PHE A 1 90 ? 9.554 -4.160 -7.225 1.00 97.94 90 PHE A CA 1
ATOM 718 C C . PHE A 1 90 ? 11.080 -4.084 -7.130 1.00 97.94 90 PHE A C 1
ATOM 720 O O . PHE A 1 90 ? 11.762 -4.326 -8.121 1.00 97.94 90 PHE A O 1
ATOM 727 N N . LEU A 1 91 ? 11.619 -3.774 -5.948 1.00 98.12 91 LEU A N 1
ATOM 728 C CA . LEU A 1 91 ? 13.060 -3.665 -5.729 1.00 98.12 91 LEU A CA 1
ATOM 729 C C . LEU A 1 91 ? 13.734 -5.030 -5.835 1.00 98.12 91 LEU A C 1
ATOM 731 O O . LEU A 1 91 ? 14.777 -5.154 -6.467 1.00 98.12 91 LEU A O 1
ATOM 735 N N . LEU A 1 92 ? 13.138 -6.039 -5.201 1.00 98.25 92 LEU A N 1
ATOM 736 C CA . LEU A 1 92 ? 13.714 -7.376 -5.110 1.00 98.25 92 LEU A CA 1
ATOM 737 C C . LEU A 1 92 ? 13.418 -8.226 -6.348 1.00 98.25 92 LEU A C 1
ATOM 739 O O . LEU A 1 92 ? 14.273 -8.998 -6.768 1.00 98.25 92 LEU A O 1
ATOM 743 N N . PHE A 1 93 ? 12.229 -8.076 -6.937 1.00 98.12 93 PHE A N 1
ATOM 744 C CA . PHE A 1 93 ? 11.726 -8.965 -7.989 1.00 98.12 93 PHE A CA 1
ATOM 745 C C . PHE A 1 93 ? 11.391 -8.236 -9.291 1.00 98.12 93 PHE A C 1
ATOM 747 O O . PHE A 1 93 ? 10.766 -8.815 -10.171 1.00 98.12 93 PHE A O 1
ATOM 754 N N . GLY A 1 94 ? 11.808 -6.979 -9.466 1.00 96.88 94 GLY A N 1
ATOM 755 C CA . GLY A 1 94 ? 11.490 -6.191 -10.663 1.00 96.88 94 GLY A CA 1
ATOM 756 C C . GLY A 1 94 ? 11.976 -6.801 -11.986 1.00 96.88 94 GLY A C 1
ATOM 757 O O . GLY A 1 94 ? 11.423 -6.483 -13.035 1.00 96.88 94 GLY A O 1
ATOM 758 N N . ALA A 1 95 ? 12.968 -7.698 -11.943 1.00 97.12 95 ALA A N 1
ATOM 759 C CA . ALA A 1 95 ? 13.430 -8.474 -13.096 1.00 97.12 95 ALA A CA 1
ATOM 760 C C . ALA A 1 95 ? 12.518 -9.672 -13.444 1.00 97.12 95 ALA A C 1
ATOM 762 O O . ALA A 1 95 ? 12.641 -10.246 -14.524 1.00 97.12 95 ALA A O 1
ATOM 763 N N . GLU A 1 96 ? 11.589 -10.038 -12.557 1.00 97.81 96 GLU A N 1
ATOM 764 C CA . GLU A 1 96 ? 10.688 -11.186 -12.672 1.00 97.81 96 GLU A CA 1
ATOM 765 C C . GLU A 1 96 ? 9.215 -10.734 -12.594 1.00 97.81 96 GLU A C 1
ATOM 767 O O . GLU A 1 96 ? 8.559 -10.899 -11.560 1.00 97.81 96 GLU A O 1
ATOM 772 N N . PRO A 1 97 ? 8.635 -10.199 -13.690 1.00 96.25 97 PRO A N 1
ATOM 773 C CA . PRO A 1 97 ? 7.287 -9.623 -13.680 1.00 96.25 97 PRO A CA 1
ATOM 774 C C . PRO A 1 97 ? 6.204 -10.558 -13.130 1.00 96.25 97 PRO A C 1
ATOM 776 O O . PRO A 1 97 ? 5.317 -10.118 -12.411 1.00 96.25 97 PRO A O 1
ATOM 779 N N . ARG A 1 98 ? 6.314 -11.870 -13.382 1.00 97.88 98 ARG A N 1
ATOM 780 C CA . ARG A 1 98 ? 5.348 -12.868 -12.889 1.00 97.88 98 ARG A CA 1
ATOM 781 C C . ARG A 1 98 ? 5.314 -12.961 -11.361 1.00 97.88 98 ARG A C 1
ATOM 783 O O . ARG A 1 98 ? 4.249 -13.177 -10.789 1.00 97.88 98 ARG A O 1
ATOM 790 N N . VAL A 1 99 ? 6.467 -12.810 -10.704 1.00 97.88 99 VAL A N 1
ATOM 791 C CA . VAL A 1 99 ? 6.565 -12.820 -9.237 1.00 97.88 99 VAL A CA 1
ATOM 792 C C . VAL A 1 99 ? 5.958 -11.540 -8.674 1.00 97.88 99 VAL A C 1
ATOM 794 O O . VAL A 1 99 ? 5.187 -11.591 -7.716 1.00 97.88 99 VAL A O 1
ATOM 797 N N . VAL A 1 100 ? 6.248 -10.405 -9.315 1.00 98.25 100 VAL A N 1
ATOM 798 C CA . VAL A 1 100 ? 5.667 -9.103 -8.974 1.00 98.25 100 VAL A CA 1
ATOM 799 C C . VAL A 1 100 ? 4.141 -9.135 -9.080 1.00 98.25 100 VAL A C 1
ATOM 801 O O . VAL A 1 100 ? 3.456 -8.749 -8.132 1.00 98.25 100 VAL A O 1
ATOM 804 N N . ASP A 1 101 ? 3.612 -9.651 -10.190 1.00 97.94 101 ASP A N 1
ATOM 805 C CA . ASP A 1 101 ? 2.176 -9.794 -10.432 1.00 97.94 101 ASP A CA 1
ATOM 806 C C . ASP A 1 101 ? 1.515 -10.638 -9.348 1.00 97.94 101 ASP A C 1
ATOM 808 O O . ASP A 1 101 ? 0.564 -10.194 -8.706 1.00 97.94 101 ASP A O 1
ATOM 812 N N . ALA A 1 102 ? 2.048 -11.836 -9.091 1.00 97.00 102 ALA A N 1
ATOM 813 C CA . ALA A 1 102 ? 1.509 -12.736 -8.080 1.00 97.00 102 ALA A CA 1
ATOM 814 C C . ALA A 1 102 ? 1.510 -12.095 -6.683 1.00 97.00 102 ALA A C 1
ATOM 816 O O . ALA A 1 102 ? 0.510 -12.170 -5.968 1.00 97.00 102 ALA A O 1
ATOM 817 N N . ALA A 1 103 ? 2.600 -11.424 -6.302 1.00 97.06 103 ALA A N 1
ATOM 818 C CA . ALA A 1 103 ? 2.722 -10.772 -5.004 1.00 97.06 103 ALA A CA 1
ATOM 819 C C . ALA A 1 103 ? 1.730 -9.609 -4.842 1.00 97.06 103 ALA A C 1
ATOM 821 O O . ALA A 1 103 ? 1.029 -9.533 -3.830 1.00 97.06 103 ALA A O 1
ATOM 822 N N . VAL A 1 104 ? 1.628 -8.719 -5.836 1.00 97.31 104 VAL A N 1
ATOM 823 C CA . VAL A 1 104 ? 0.728 -7.560 -5.760 1.00 97.31 104 VAL A CA 1
ATOM 824 C C . VAL A 1 104 ? -0.736 -7.982 -5.888 1.00 97.31 104 VAL A C 1
ATOM 826 O O . VAL A 1 104 ? -1.573 -7.463 -5.150 1.00 97.31 104 VAL A O 1
ATOM 829 N N . PHE A 1 105 ? -1.070 -8.962 -6.732 1.00 96.62 105 PHE A N 1
ATOM 830 C CA . PHE A 1 105 ? -2.430 -9.501 -6.795 1.00 96.62 105 PHE A CA 1
ATOM 831 C C . PHE A 1 105 ? -2.829 -10.233 -5.515 1.00 96.62 105 PHE A C 1
ATOM 833 O O . PHE A 1 105 ? -3.951 -10.045 -5.046 1.00 96.62 105 PHE A O 1
ATOM 840 N N . CYS A 1 106 ? -1.923 -10.994 -4.898 1.00 95.56 106 CYS A N 1
ATOM 841 C CA . CYS A 1 106 ? -2.169 -11.607 -3.594 1.00 95.56 106 CYS A CA 1
ATOM 842 C C . CYS A 1 106 ? -2.407 -10.536 -2.513 1.00 95.56 106 CYS A C 1
ATOM 844 O O . CYS A 1 106 ? -3.375 -10.613 -1.755 1.00 95.56 106 CYS A O 1
ATOM 846 N N . LEU A 1 107 ? -1.595 -9.473 -2.497 1.00 94.88 107 LEU A N 1
ATOM 847 C CA . LEU A 1 107 ? -1.777 -8.341 -1.586 1.00 94.88 107 LEU A CA 1
ATOM 848 C C . LEU A 1 107 ? -3.105 -7.606 -1.815 1.00 94.88 107 LEU A C 1
ATOM 850 O O . LEU A 1 107 ? -3.735 -7.180 -0.852 1.00 94.88 107 LEU A O 1
ATOM 854 N N . ALA A 1 108 ? -3.514 -7.420 -3.067 1.00 95.56 108 ALA A N 1
ATOM 855 C CA . ALA A 1 108 ? -4.718 -6.689 -3.434 1.00 95.56 108 ALA A CA 1
ATOM 856 C C . ALA A 1 108 ? -5.981 -7.531 -3.203 1.00 95.56 108 ALA A C 1
ATOM 858 O O . ALA A 1 108 ? -6.844 -7.182 -2.395 1.00 95.56 108 ALA A O 1
ATOM 859 N N . PHE A 1 109 ? -6.096 -8.641 -3.931 1.00 95.62 109 PHE A N 1
ATOM 860 C CA . PHE A 1 109 ? -7.290 -9.475 -3.973 1.00 95.62 109 PHE A CA 1
ATOM 861 C C . PHE A 1 109 ? -7.329 -10.472 -2.823 1.00 95.62 109 PHE A C 1
ATOM 863 O O . PHE A 1 109 ? -8.364 -10.570 -2.168 1.00 95.62 109 PHE A O 1
ATOM 870 N N . GLY A 1 110 ? -6.216 -11.140 -2.511 1.00 94.94 110 GLY A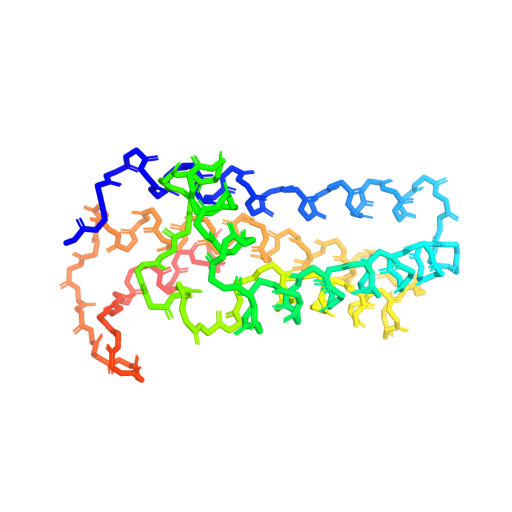 N 1
ATOM 871 C CA . GLY A 1 110 ? -6.147 -12.098 -1.404 1.00 94.94 110 GLY A CA 1
ATOM 872 C C . GLY A 1 110 ? -6.512 -11.453 -0.063 1.00 94.94 110 GLY A C 1
ATOM 873 O O . GLY A 1 110 ? -7.400 -11.938 0.637 1.00 94.94 110 GLY A O 1
ATOM 874 N N . ASP A 1 111 ? -5.935 -10.288 0.260 1.00 93.56 111 ASP A N 1
ATOM 875 C CA . ASP A 1 111 ? -6.286 -9.538 1.481 1.00 93.56 111 ASP A CA 1
ATOM 876 C C . ASP A 1 111 ? -7.751 -9.058 1.485 1.00 93.56 111 ASP A C 1
ATOM 878 O O . ASP A 1 111 ? -8.399 -8.999 2.541 1.00 93.56 111 ASP A O 1
ATOM 882 N N . ALA A 1 112 ? -8.304 -8.690 0.326 1.00 93.25 112 ALA A N 1
ATOM 883 C CA . ALA A 1 112 ? -9.706 -8.297 0.210 1.00 93.25 112 ALA A CA 1
ATOM 884 C C . ALA A 1 112 ? -10.643 -9.486 0.453 1.00 93.25 112 ALA A C 1
ATOM 886 O O . ALA A 1 112 ? -11.513 -9.401 1.323 1.00 93.25 112 ALA A O 1
ATOM 887 N N . VAL A 1 113 ? -10.429 -10.601 -0.246 1.00 93.88 113 VAL A N 1
ATOM 888 C CA . VAL A 1 113 ? -11.215 -11.833 -0.112 1.00 93.88 113 VAL A CA 1
ATOM 889 C C . VAL A 1 113 ? -11.130 -12.362 1.317 1.00 93.88 113 VAL A C 1
ATOM 891 O O . VAL A 1 113 ? -12.167 -12.601 1.935 1.00 93.88 113 VAL A O 1
ATOM 894 N N . ALA A 1 114 ? -9.932 -12.424 1.901 1.00 94.31 114 ALA A N 1
ATOM 895 C CA . ALA A 1 114 ? -9.728 -12.866 3.276 1.00 94.31 114 ALA A CA 1
ATOM 896 C C . ALA A 1 114 ? -10.544 -12.054 4.291 1.00 94.31 114 ALA A C 1
ATOM 898 O O . ALA A 1 114 ? -11.146 -12.602 5.218 1.00 94.31 114 ALA A O 1
ATOM 899 N N . ALA A 1 115 ? -10.590 -10.731 4.118 1.00 91.88 115 ALA A N 1
ATOM 900 C CA . ALA A 1 115 ? -11.346 -9.852 5.001 1.00 91.88 115 ALA A CA 1
ATOM 901 C C . ALA A 1 115 ? -12.862 -9.952 4.793 1.00 91.88 115 ALA A C 1
ATOM 903 O O . ALA A 1 115 ? -13.606 -9.869 5.772 1.00 91.88 115 ALA A O 1
ATOM 904 N N . LEU A 1 116 ? -13.323 -10.111 3.549 1.00 91.19 116 LEU A N 1
ATOM 905 C CA . LEU A 1 116 ? -14.745 -10.259 3.239 1.00 91.19 116 LEU A CA 1
ATOM 906 C C . LEU A 1 116 ? -15.260 -11.604 3.749 1.00 91.19 116 LEU A C 1
ATOM 908 O O . LEU A 1 116 ? -16.171 -11.618 4.574 1.00 91.19 116 LEU A O 1
ATOM 912 N N . VAL A 1 117 ? -14.616 -12.706 3.356 1.00 93.44 117 VAL A N 1
ATOM 913 C CA . VAL A 1 117 ? -14.956 -14.066 3.796 1.00 93.44 117 VAL A CA 1
ATOM 914 C C . VAL A 1 117 ? -14.853 -14.187 5.309 1.00 93.44 117 VAL A C 1
ATOM 916 O O . VAL A 1 117 ? -15.775 -14.684 5.948 1.00 93.44 117 VAL A O 1
ATOM 919 N N . GLY A 1 118 ? -13.787 -13.666 5.917 1.00 93.62 118 GLY A N 1
ATOM 920 C CA . GLY A 1 118 ? -13.630 -13.737 7.365 1.00 93.62 118 GLY A CA 1
ATOM 921 C C . GLY A 1 118 ? -14.703 -12.982 8.154 1.00 93.62 118 GLY A C 1
ATOM 922 O O . GLY A 1 118 ? -14.988 -13.343 9.293 1.00 93.62 118 GLY A O 1
ATOM 923 N N . LYS A 1 119 ? -15.334 -11.959 7.561 1.00 90.50 119 LYS A N 1
ATOM 924 C CA . LYS A 1 119 ? -16.454 -11.235 8.180 1.00 90.50 119 LYS A CA 1
ATOM 925 C C . LYS A 1 119 ? -17.822 -11.850 7.893 1.00 90.50 119 LYS A C 1
ATOM 927 O O . LYS A 1 119 ? -18.709 -11.691 8.726 1.00 90.50 119 LYS A O 1
ATOM 932 N N . THR A 1 120 ? -18.021 -12.473 6.731 1.00 91.19 120 THR A N 1
ATOM 933 C CA . THR A 1 120 ? -19.331 -13.004 6.310 1.00 91.19 120 THR A CA 1
ATOM 934 C C . THR A 1 120 ? -19.508 -14.482 6.627 1.00 91.19 1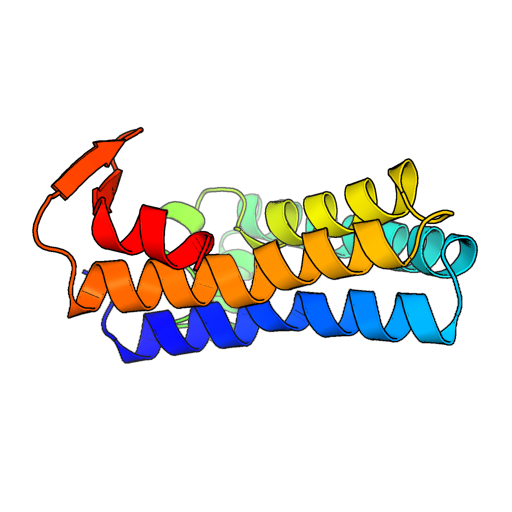20 THR A C 1
ATOM 936 O O . THR A 1 120 ? -20.584 -14.890 7.051 1.00 91.19 120 THR A O 1
ATOM 939 N N . LEU A 1 121 ? -18.460 -15.279 6.428 1.00 92.75 121 LEU A N 1
ATOM 940 C CA . LEU A 1 121 ? -18.465 -16.737 6.544 1.00 92.75 121 LEU A CA 1
ATOM 941 C C . LEU A 1 121 ? -17.559 -17.247 7.670 1.00 92.75 121 LEU A C 1
ATOM 943 O O . LEU A 1 121 ? -17.525 -18.451 7.906 1.00 92.75 121 LEU A O 1
ATOM 947 N N . GLY A 1 122 ? -16.832 -16.361 8.358 1.00 91.88 122 GLY A N 1
ATOM 948 C CA . GLY A 1 122 ? -15.961 -16.728 9.470 1.00 91.88 122 GLY A CA 1
ATOM 949 C C . GLY A 1 122 ? -16.741 -17.429 10.581 1.00 91.88 122 GLY A C 1
ATOM 950 O O . GLY A 1 122 ? -17.658 -16.851 11.166 1.00 91.88 122 GLY A O 1
ATOM 951 N N . ARG A 1 123 ? -16.371 -18.674 10.890 1.00 95.12 123 ARG A N 1
ATOM 952 C CA . ARG A 1 123 ? -16.969 -19.472 11.974 1.00 95.12 123 ARG A CA 1
ATOM 953 C C . ARG A 1 123 ? -15.916 -19.752 13.029 1.00 95.12 123 ARG A C 1
ATOM 955 O O . ARG A 1 123 ? -16.114 -19.417 14.200 1.00 95.12 123 ARG A O 1
ATOM 962 N N . THR A 1 124 ? -14.763 -20.257 12.602 1.00 95.69 124 THR A N 1
ATOM 963 C CA . THR A 1 124 ? -13.653 -20.583 13.494 1.00 95.69 124 THR A CA 1
ATOM 964 C C . THR A 1 124 ? -12.768 -19.366 13.713 1.00 95.69 124 THR A C 1
ATOM 966 O O . THR A 1 124 ? -11.949 -19.004 12.867 1.00 95.69 124 THR A O 1
ATOM 969 N N . HIS A 1 125 ? -12.936 -18.718 14.864 1.00 95.06 125 HIS A N 1
ATOM 970 C CA . HIS A 1 125 ? -12.196 -17.511 15.207 1.00 95.06 125 HIS A CA 1
ATOM 971 C C . HIS A 1 125 ? -11.037 -17.795 16.155 1.00 95.06 125 HIS A C 1
ATOM 973 O O . HIS A 1 125 ? -11.147 -18.621 17.055 1.00 95.06 125 HIS A O 1
ATOM 979 N N . PHE A 1 126 ? -9.959 -17.039 15.990 1.00 94.44 126 PHE A N 1
ATOM 980 C CA . PHE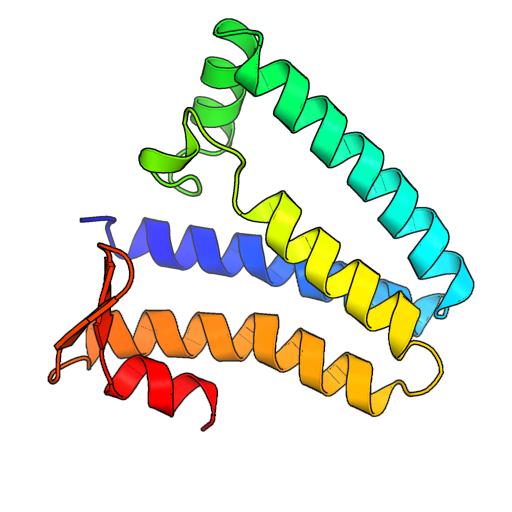 A 1 126 ? -8.820 -17.035 16.896 1.00 94.44 126 PHE A CA 1
ATOM 981 C C . PHE A 1 126 ? -8.333 -15.604 17.117 1.00 94.44 126 PHE A C 1
ATOM 983 O O . PHE A 1 126 ? -8.555 -14.708 16.291 1.00 94.44 126 PHE A O 1
ATOM 990 N N . GLU A 1 127 ? -7.678 -15.376 18.248 1.00 94.31 127 GLU A N 1
ATOM 991 C CA . GLU A 1 127 ? -7.041 -14.099 18.537 1.00 94.31 127 GLU A CA 1
ATOM 992 C C . GLU A 1 127 ? -5.585 -14.125 18.092 1.00 94.31 127 GLU A C 1
ATOM 994 O O . GLU A 1 127 ? -4.817 -15.017 18.443 1.00 94.31 127 GLU A O 1
ATOM 999 N N . PHE A 1 128 ? -5.188 -13.121 17.314 1.00 90.00 128 PHE A N 1
ATOM 1000 C CA . PHE A 1 128 ? -3.809 -12.963 16.881 1.00 90.00 128 PHE A CA 1
ATOM 1001 C C . PHE A 1 128 ? -3.391 -11.502 16.992 1.00 90.00 128 PHE A C 1
ATOM 1003 O O . PHE A 1 128 ? -3.998 -10.621 16.377 1.00 90.00 128 PHE A O 1
ATOM 1010 N N . ARG A 1 129 ? -2.353 -11.235 17.796 1.00 87.56 129 ARG A N 1
ATOM 1011 C CA . ARG A 1 129 ? -1.840 -9.879 18.084 1.00 87.56 129 ARG A CA 1
ATOM 1012 C C . ARG A 1 129 ? -2.956 -8.902 18.505 1.00 87.56 129 ARG A C 1
ATOM 1014 O O . ARG A 1 129 ? -3.029 -7.780 18.004 1.00 87.56 129 ARG A O 1
ATOM 1021 N N . GLY A 1 130 ? -3.863 -9.358 19.377 1.00 84.38 130 GLY A N 1
ATOM 1022 C CA . GLY A 1 130 ? -4.992 -8.567 19.888 1.00 84.38 130 GLY A CA 1
ATOM 1023 C C . GLY A 1 130 ? -6.084 -8.261 18.855 1.00 84.38 130 GLY A C 1
ATOM 1024 O O . GLY A 1 130 ? -6.882 -7.346 19.050 1.00 84.38 130 GLY A O 1
ATOM 1025 N N . LYS A 1 131 ? -6.113 -8.978 17.724 1.00 86.06 131 LYS A N 1
ATOM 1026 C CA . LYS A 1 131 ? -7.149 -8.853 16.693 1.00 86.06 131 LYS A CA 1
ATOM 1027 C C . LYS A 1 131 ? -7.846 -10.195 16.502 1.00 86.06 131 LYS A C 1
ATOM 1029 O O . LYS A 1 131 ? -7.187 -11.216 16.321 1.00 86.06 131 LYS A O 1
ATOM 1034 N N . ARG A 1 132 ? -9.179 -10.173 16.470 1.00 90.50 132 ARG A N 1
ATOM 1035 C CA . ARG A 1 132 ? -9.994 -11.335 16.104 1.00 90.50 132 ARG A CA 1
ATOM 1036 C C . ARG A 1 132 ? -9.837 -11.620 14.609 1.00 90.50 132 ARG A C 1
ATOM 1038 O O . ARG A 1 132 ? -10.078 -10.740 13.778 1.00 90.50 132 ARG A O 1
ATOM 1045 N N . LYS A 1 133 ? -9.412 -12.833 14.280 1.00 92.00 133 LYS A N 1
ATOM 1046 C CA . LYS A 1 133 ? -9.238 -13.362 12.922 1.00 92.00 133 LYS A CA 1
ATOM 1047 C C . LYS A 1 133 ? -10.071 -14.637 12.772 1.00 92.00 133 LYS A C 1
ATOM 1049 O O . LYS A 1 133 ? -10.518 -15.193 13.771 1.00 92.00 133 LYS A O 1
ATOM 1054 N N . SER A 1 134 ? -10.306 -15.066 11.539 1.00 96.06 134 SER A N 1
ATOM 1055 C CA . SER A 1 134 ? -11.056 -16.285 11.207 1.00 96.06 134 SER A CA 1
ATOM 1056 C C . SER A 1 134 ? -10.185 -17.215 10.368 1.00 96.06 134 SER A C 1
ATOM 1058 O O . SER A 1 134 ? -9.522 -16.720 9.451 1.00 96.06 134 SER A O 1
ATOM 1060 N N . LEU A 1 135 ? -10.235 -18.524 10.611 1.00 95.69 135 LEU A N 1
ATOM 1061 C CA . LEU A 1 135 ? -9.536 -19.501 9.771 1.00 95.69 135 LEU A CA 1
ATOM 1062 C C . LEU A 1 135 ? -10.045 -19.468 8.326 1.00 95.69 135 LEU A C 1
ATOM 1064 O O . LEU A 1 135 ? -9.242 -19.515 7.402 1.00 95.69 135 LEU A O 1
ATOM 1068 N N . GLU A 1 136 ? -11.352 -19.303 8.122 1.00 96.50 136 GLU A N 1
ATOM 1069 C CA . GLU A 1 136 ? -11.964 -19.278 6.790 1.00 96.50 136 GLU A CA 1
ATOM 1070 C C . GLU A 1 136 ? -11.445 -18.101 5.960 1.00 96.50 136 GLU A C 1
ATOM 1072 O O . GLU A 1 136 ? -11.059 -18.274 4.809 1.00 96.50 136 GLU A O 1
ATOM 1077 N N . GLY A 1 137 ? -11.357 -16.911 6.563 1.00 94.81 137 GLY A N 1
ATOM 1078 C CA . GLY A 1 137 ? -10.734 -15.751 5.925 1.00 94.81 137 GLY A CA 1
ATOM 1079 C C . GLY A 1 137 ? -9.261 -15.986 5.579 1.00 94.81 137 GLY A C 1
ATOM 1080 O O . GLY A 1 137 ? -8.828 -15.634 4.489 1.00 94.81 137 GLY A O 1
ATOM 1081 N N . SER A 1 138 ? -8.486 -16.614 6.467 1.00 94.19 138 SER A N 1
ATOM 1082 C CA . SER A 1 138 ? -7.084 -16.943 6.179 1.00 94.19 138 SER A CA 1
ATOM 1083 C C . SER A 1 138 ? -6.939 -17.920 5.012 1.00 94.19 138 SER A C 1
ATOM 1085 O O . SER A 1 138 ? -6.095 -17.692 4.154 1.00 94.19 138 SER A O 1
ATOM 1087 N N . LEU A 1 139 ? -7.770 -18.963 4.948 1.00 95.00 139 LEU A N 1
ATOM 1088 C CA . LEU A 1 139 ? -7.766 -19.926 3.843 1.00 95.00 139 LEU A CA 1
ATOM 1089 C C . LEU A 1 139 ? -8.216 -19.286 2.527 1.00 95.00 139 LEU A C 1
ATOM 1091 O O . LEU A 1 139 ? -7.616 -19.540 1.489 1.00 95.00 139 LEU A O 1
ATOM 1095 N N . ALA A 1 140 ? -9.211 -18.401 2.575 1.00 94.31 140 ALA A N 1
ATOM 1096 C CA . ALA A 1 140 ? -9.711 -17.705 1.394 1.00 94.31 140 ALA A CA 1
ATOM 1097 C C . ALA A 1 140 ? -8.699 -16.727 0.775 1.00 94.31 140 ALA A C 1
ATOM 1099 O O . ALA A 1 140 ? -8.877 -16.314 -0.361 1.00 94.31 140 ALA A O 1
ATOM 1100 N N . CYS A 1 141 ? -7.632 -16.361 1.491 1.00 93.12 141 CYS A N 1
ATOM 1101 C CA . CYS A 1 141 ? -6.517 -15.607 0.914 1.00 93.12 141 CYS A CA 1
ATOM 1102 C C . CYS A 1 141 ? -5.739 -16.409 -0.147 1.00 93.12 141 CYS A C 1
ATOM 1104 O O . CYS A 1 141 ? -5.065 -15.807 -0.979 1.00 93.12 141 CYS A O 1
ATOM 1106 N N . PHE A 1 142 ? -5.779 -17.744 -0.067 1.00 88.50 142 PHE A N 1
ATOM 1107 C CA . PHE A 1 142 ? -4.992 -18.668 -0.893 1.00 88.50 142 PHE A CA 1
ATOM 1108 C C . PHE A 1 142 ? -5.832 -19.450 -1.913 1.00 88.50 142 PHE A C 1
ATOM 1110 O O . PHE A 1 142 ? -5.273 -20.266 -2.644 1.00 88.50 142 PHE A O 1
ATOM 1117 N N . ALA A 1 143 ? -7.151 -19.250 -1.910 1.00 79.38 143 ALA A N 1
ATOM 1118 C CA . ALA A 1 143 ? -8.092 -19.871 -2.838 1.00 79.38 143 ALA A CA 1
ATOM 1119 C C . ALA A 1 143 ? -8.276 -18.988 -4.076 1.00 79.38 143 ALA A C 1
ATOM 1121 O O . ALA A 1 143 ? -8.345 -19.561 -5.184 1.00 79.38 143 ALA A O 1
#

Radius of gyration: 16.45 Å; chains: 1; bounding box: 33×41×38 Å

Foldseek 3Di:
DQDPVLLVLQLVVLCVLVVLLVVCVVPALPVSLVVLVVVLVVLVVLQVCLLVDVVSLVVVCVVSPSNFDPVCSNPPTCVNVSSVQLSVLSVVCRVPSVSSVVSSCLSNVLLSQLVVCQVPVFDAWDDDPNDIHGPRSVVSSVD

pLDDT: mean 93.69, std 6.21, range [47.47, 98.38]

Secondary structure (DSSP, 8-state):
---HHHHHHHHHHHTTHHHHHHHHHHH-HHHHHHHHHHHHHHHHHHHHHHHH-HHHHHHHHHHTTTTS-GGGTTS--HHHHHHHHHHHHHHHHTT-HHHHHHHHHIIIIIHHHHHHHHHHT--SEEEETTEEEEHHHHHHT--

Sequence (143 aa):
MSGWRSEVGRKAFHFLCLIYLGYFHWRGASETLVVLGAWMGVIVAVEALRLSKPEVNAFLLKTFQGIHRPHEEKKVSAIIWTSSGCWLTFLLFGAEPRVVDAAVFCLAFGDAVAALVGKTLGRTHFEFRGKRKSLEGSLACFA